Protein AF-A0A1G6K4A1-F1 (afdb_monomer_lite)

Organism: NCBI:txid1226327

Secondary structure (DSSP, 8-state):
-HHHHHHHHHHHHHHHHHHHHHHHHHHHHT-HHHHHHHHH-GGGGGGS-HHHHIIIIIHHHHHHHHHHHHHHHHHHHHHT-PPPHHHHHHHHHHHHHHHHHHHHHHHHHT-GGGGHHHHHHHHHHHHHHHHHHHHHHTTT--

Radius of gyration: 17.64 Å; chains: 1; bounding box: 43×35×56 Å

Foldseek 3Di:
DVVVLVVLVVLVVLLCVLCVVLLVVQLVQLVVVLQVVCVVPVVVLVVDDPVCNVSNHVSNVLSVLLVVLLVVLSVCVSVVHADDLVSLVSNVVSVVVSLVVSCVVCVVVVNNVSCVSNVVVSVVSNCSRVVVVVVVVVVVVD

Sequence (142 aa):
MKYVIIIKIVTTSIVWLFTLPFFYMALKGGNPDRFR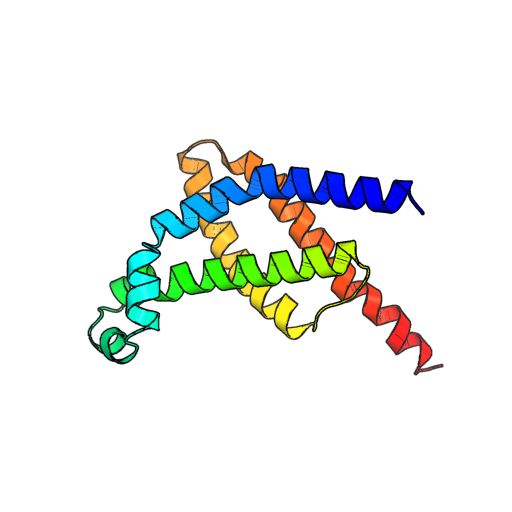EHLNDLPNLTVLSPTQLFDQFLFPGTVWIAILVFLAMNIGWLINKKIHPYLIYLGSFCGIINSIFAVTLSLWIGLGLLLIPGIWFASYLVRWHITSESKTTDALLK

Structure (mmCIF, N/CA/C/O backbone):
data_AF-A0A1G6K4A1-F1
#
_entry.id   AF-A0A1G6K4A1-F1
#
loop_
_atom_site.group_PDB
_atom_site.id
_atom_site.type_symbol
_atom_site.label_atom_id
_atom_site.label_alt_id
_atom_site.label_comp_id
_atom_site.label_asym_id
_atom_site.label_entity_id
_atom_site.label_seq_id
_atom_site.pdbx_PDB_ins_code
_atom_site.Cartn_x
_atom_site.Cartn_y
_atom_site.Cartn_z
_atom_site.occupancy
_atom_site.B_iso_or_equiv
_atom_site.auth_seq_id
_atom_site.auth_comp_id
_atom_site.auth_asym_id
_atom_site.auth_atom_id
_atom_site.pdbx_PDB_model_num
ATOM 1 N N . MET A 1 1 ? -21.820 -2.153 19.177 1.00 61.19 1 MET A N 1
ATOM 2 C CA . MET A 1 1 ? -21.015 -3.043 18.300 1.00 61.19 1 MET A CA 1
ATOM 3 C C . MET A 1 1 ? -21.382 -2.952 16.820 1.00 61.19 1 MET A C 1
ATOM 5 O O . MET A 1 1 ? -20.486 -2.656 16.045 1.00 61.19 1 MET A O 1
ATOM 9 N N . LYS A 1 2 ? -22.650 -3.138 16.405 1.00 66.56 2 LYS A N 1
ATOM 10 C CA . LYS A 1 2 ? -23.048 -3.110 14.975 1.00 66.56 2 LYS A CA 1
ATOM 11 C C . LYS A 1 2 ? -22.629 -1.827 14.230 1.00 66.56 2 LYS A C 1
ATOM 13 O O . LYS A 1 2 ? -22.033 -1.914 13.166 1.00 66.56 2 LYS A O 1
ATOM 18 N N . TYR A 1 3 ? -22.830 -0.656 14.840 1.00 73.00 3 TYR A N 1
ATOM 19 C CA . TYR A 1 3 ? -22.440 0.636 14.255 1.00 73.00 3 TYR A CA 1
ATOM 20 C C . TYR A 1 3 ? -20.934 0.779 13.994 1.00 73.00 3 TYR A C 1
ATOM 22 O O . TYR A 1 3 ? -20.541 1.342 12.982 1.00 73.00 3 TYR A O 1
ATOM 30 N N . VAL A 1 4 ? -20.083 0.216 14.859 1.00 78.00 4 VAL A N 1
ATOM 31 C CA . VAL A 1 4 ? -18.621 0.276 14.687 1.00 78.00 4 VAL A CA 1
ATOM 32 C C . VAL A 1 4 ? -18.192 -0.527 13.461 1.00 78.00 4 VAL A C 1
ATOM 34 O O . VAL A 1 4 ? -17.360 -0.065 12.693 1.00 78.00 4 VAL A O 1
ATOM 37 N N . ILE A 1 5 ? -18.788 -1.702 13.240 1.00 81.12 5 ILE A N 1
ATOM 38 C CA . ILE A 1 5 ? -18.492 -2.545 12.072 1.00 81.12 5 ILE A CA 1
ATOM 39 C C . ILE A 1 5 ? -18.936 -1.849 10.779 1.00 81.12 5 ILE A C 1
ATOM 41 O O . ILE A 1 5 ? -18.178 -1.823 9.815 1.00 81.12 5 ILE A O 1
ATOM 45 N N . ILE A 1 6 ? -20.121 -1.230 10.779 1.00 83.38 6 ILE A N 1
ATOM 46 C CA . ILE A 1 6 ? -20.636 -0.483 9.621 1.00 83.38 6 ILE A CA 1
ATOM 47 C C . ILE A 1 6 ? -19.703 0.677 9.266 1.00 83.38 6 ILE A C 1
ATOM 49 O O . ILE A 1 6 ? -19.329 0.813 8.106 1.00 83.38 6 ILE A O 1
ATOM 53 N N . ILE A 1 7 ? -19.268 1.466 10.256 1.00 84.81 7 ILE A N 1
ATOM 54 C CA . ILE A 1 7 ? -18.321 2.570 10.035 1.00 84.81 7 ILE A CA 1
ATOM 55 C C . ILE A 1 7 ? -17.034 2.047 9.398 1.00 84.81 7 ILE A C 1
ATOM 57 O O . ILE A 1 7 ? -16.582 2.601 8.403 1.00 84.81 7 ILE A O 1
ATOM 61 N N . LYS A 1 8 ? -16.478 0.946 9.915 1.00 84.88 8 LYS A N 1
ATOM 62 C CA . LYS A 1 8 ? -15.259 0.354 9.358 1.00 84.88 8 LYS A CA 1
ATOM 63 C C . LYS A 1 8 ? -15.420 -0.081 7.903 1.00 84.88 8 LYS A C 1
ATOM 65 O O . LYS A 1 8 ? -14.561 0.230 7.086 1.00 84.88 8 LYS A O 1
ATOM 70 N N . ILE A 1 9 ? -16.522 -0.757 7.576 1.00 85.94 9 ILE A N 1
ATOM 71 C CA . ILE A 1 9 ? -16.816 -1.196 6.205 1.00 85.94 9 ILE A CA 1
ATOM 72 C C . ILE A 1 9 ? -16.941 0.015 5.278 1.00 85.94 9 ILE A C 1
ATOM 74 O O . ILE A 1 9 ? -16.284 0.049 4.243 1.00 85.94 9 ILE A O 1
ATOM 78 N N . VAL A 1 10 ? -17.717 1.030 5.671 1.00 86.44 10 VAL A N 1
ATOM 79 C CA . VAL A 1 10 ? -17.920 2.247 4.869 1.00 86.44 10 VAL A CA 1
ATOM 80 C C . VAL A 1 10 ? -16.601 2.992 4.652 1.00 86.44 10 VAL A C 1
ATOM 82 O O . VAL A 1 10 ? -16.279 3.332 3.516 1.00 86.44 10 VAL A O 1
ATOM 85 N N . THR A 1 11 ? -15.799 3.194 5.703 1.00 83.69 11 THR A N 1
ATOM 86 C CA . THR A 1 11 ? -14.470 3.815 5.585 1.00 83.69 11 THR A CA 1
ATOM 87 C C . THR A 1 11 ? -13.573 3.020 4.640 1.00 83.69 11 THR A C 1
ATOM 89 O O . THR A 1 11 ? -12.961 3.609 3.753 1.00 83.69 11 THR A O 1
ATOM 92 N N . THR A 1 12 ? -13.526 1.692 4.780 1.00 83.81 12 THR A N 1
ATOM 93 C CA . THR A 1 12 ? -12.757 0.819 3.886 1.00 83.81 12 THR A CA 1
ATOM 94 C C . THR A 1 12 ? -13.217 0.976 2.437 1.00 83.81 12 THR A C 1
ATOM 96 O O . THR A 1 12 ? -12.385 1.240 1.573 1.00 83.81 12 THR A O 1
ATOM 99 N N . SER A 1 13 ? -14.518 0.885 2.156 1.00 84.38 13 SER A N 1
ATOM 100 C CA . SER A 1 13 ? -15.053 1.018 0.796 1.00 84.38 13 SER A CA 1
ATOM 101 C C . SER A 1 13 ? -14.724 2.370 0.165 1.00 84.38 13 SER A C 1
ATOM 103 O O . SER A 1 13 ? -14.286 2.409 -0.982 1.00 84.38 13 SER A O 1
ATOM 105 N N . ILE A 1 14 ? -14.877 3.468 0.912 1.00 85.25 14 ILE A N 1
ATOM 106 C CA . ILE A 1 14 ? -14.561 4.819 0.429 1.00 85.25 14 ILE A CA 1
ATOM 107 C C . ILE A 1 14 ? -13.067 4.941 0.121 1.00 85.25 14 ILE A C 1
ATOM 109 O O . ILE A 1 14 ? -12.693 5.406 -0.952 1.00 85.25 14 ILE A O 1
ATOM 113 N N . VAL A 1 15 ? -12.201 4.499 1.035 1.00 81.94 15 VAL A N 1
ATOM 114 C CA . VAL A 1 15 ? -10.750 4.608 0.847 1.00 81.94 15 VAL A CA 1
ATOM 115 C C . VAL A 1 15 ? -10.291 3.799 -0.361 1.00 81.94 15 VAL A C 1
ATOM 117 O O . VAL A 1 15 ? -9.539 4.325 -1.175 1.00 81.94 15 VAL A O 1
ATOM 120 N N . TRP A 1 16 ? -10.768 2.561 -0.517 1.00 82.94 16 TRP A N 1
ATOM 121 C CA . TRP A 1 16 ? -10.428 1.742 -1.682 1.00 82.94 16 TRP A CA 1
ATOM 122 C C . TRP A 1 16 ? -10.984 2.318 -2.982 1.00 82.94 16 TRP A C 1
ATOM 124 O O . TRP A 1 16 ? -10.281 2.285 -3.983 1.00 82.94 16 TRP A O 1
ATOM 134 N N . LEU A 1 17 ? -12.180 2.914 -2.983 1.00 84.19 17 LEU A N 1
ATOM 135 C CA . LEU A 1 17 ? -12.710 3.598 -4.168 1.00 84.19 17 LEU A CA 1
ATOM 136 C C . LEU A 1 17 ? -11.756 4.701 -4.655 1.00 84.19 17 LEU A C 1
ATOM 138 O O . LEU A 1 17 ? -11.533 4.833 -5.857 1.00 84.19 17 LEU A O 1
ATOM 142 N N . PHE A 1 18 ? -11.167 5.460 -3.726 1.00 78.62 18 PHE A N 1
ATOM 143 C CA . PHE A 1 18 ? -10.236 6.537 -4.060 1.00 78.62 18 PHE A CA 1
ATOM 144 C C . PHE A 1 18 ? -8.816 6.054 -4.367 1.00 78.62 18 PHE A C 1
ATOM 146 O O . PHE A 1 18 ? -8.155 6.683 -5.184 1.00 78.62 18 PHE A O 1
ATOM 153 N N . THR A 1 19 ? -8.328 4.960 -3.771 1.00 76.38 19 THR A N 1
ATOM 154 C CA . THR A 1 19 ? -6.941 4.486 -3.969 1.00 76.38 19 THR A CA 1
ATOM 155 C C . THR A 1 19 ? -6.777 3.475 -5.101 1.00 76.38 19 THR A C 1
ATOM 157 O O . THR A 1 19 ? -5.724 3.435 -5.737 1.00 76.38 19 THR A O 1
ATOM 160 N N . LEU A 1 20 ? -7.803 2.676 -5.398 1.00 80.12 20 LEU A N 1
ATOM 161 C CA . LEU A 1 20 ? -7.742 1.592 -6.382 1.00 80.12 20 LEU A CA 1
ATOM 162 C C . LEU A 1 20 ? -7.430 2.074 -7.814 1.00 80.12 20 LEU A C 1
ATOM 164 O O . LEU A 1 20 ? -6.597 1.436 -8.461 1.00 80.12 20 LEU A O 1
ATOM 168 N N . PRO A 1 21 ? -7.956 3.218 -8.302 1.00 77.44 21 PRO A N 1
ATOM 169 C CA . PRO A 1 21 ? -7.541 3.780 -9.590 1.00 77.44 21 PRO A CA 1
ATOM 170 C C . PRO A 1 21 ? -6.046 4.123 -9.655 1.00 77.44 21 PRO A C 1
ATOM 172 O O . PRO A 1 21 ? -5.418 3.943 -10.697 1.00 77.44 21 PRO A O 1
ATOM 175 N N . PHE A 1 22 ? -5.452 4.574 -8.546 1.00 74.12 22 PHE A N 1
ATOM 176 C CA . PHE A 1 22 ? -4.024 4.899 -8.482 1.00 74.12 22 PHE A CA 1
ATOM 177 C C . PHE A 1 22 ? -3.153 3.650 -8.406 1.00 74.12 22 PHE A C 1
ATOM 179 O O . PHE A 1 22 ? -2.118 3.605 -9.064 1.00 74.12 22 PHE A O 1
ATOM 186 N N . PHE A 1 23 ? -3.587 2.612 -7.684 1.00 76.00 23 PHE A N 1
ATOM 187 C CA . PHE A 1 23 ? -2.925 1.307 -7.738 1.00 76.00 23 PHE A CA 1
ATOM 188 C C . PHE A 1 23 ? -2.959 0.720 -9.149 1.00 76.00 23 PHE A C 1
ATOM 190 O O . PHE A 1 23 ? -1.939 0.242 -9.635 1.00 76.00 23 PHE A O 1
ATOM 197 N N . TYR A 1 24 ? -4.096 0.823 -9.839 1.00 76.38 24 TYR A N 1
ATOM 198 C CA . TYR A 1 24 ? -4.215 0.385 -11.226 1.00 76.38 24 TYR A CA 1
ATOM 199 C C . TYR A 1 24 ? -3.308 1.185 -12.171 1.00 76.38 24 TYR A C 1
ATOM 201 O O . TYR A 1 24 ? -2.611 0.593 -12.991 1.00 76.38 24 TYR A O 1
ATOM 209 N N . MET A 1 25 ? -3.258 2.515 -12.040 1.00 71.75 25 MET A N 1
ATOM 210 C CA . MET A 1 25 ? -2.346 3.353 -12.829 1.00 71.75 25 MET A CA 1
ATOM 211 C C . MET A 1 25 ? -0.873 3.043 -12.547 1.00 71.75 25 MET A C 1
ATOM 213 O O . MET A 1 25 ? -0.097 2.934 -13.494 1.00 71.75 25 MET A O 1
ATOM 217 N N . ALA A 1 26 ? -0.491 2.854 -11.281 1.00 70.69 26 ALA A N 1
ATOM 218 C CA . ALA A 1 26 ? 0.873 2.495 -10.898 1.00 70.69 26 ALA A CA 1
ATOM 219 C C . ALA A 1 26 ? 1.280 1.128 -11.470 1.00 70.69 26 ALA A C 1
ATOM 221 O O . ALA A 1 26 ? 2.362 0.995 -12.037 1.00 70.69 26 ALA A O 1
ATOM 222 N N . LEU A 1 27 ? 0.387 0.135 -11.402 1.00 73.44 27 LEU A N 1
ATOM 223 C CA . LEU A 1 27 ? 0.614 -1.180 -12.001 1.00 73.44 27 LEU A CA 1
ATOM 224 C C . LEU A 1 27 ? 0.704 -1.102 -13.525 1.00 73.44 27 LEU A C 1
ATOM 226 O O . LEU A 1 27 ? 1.628 -1.669 -14.094 1.00 73.44 27 LEU A O 1
ATOM 230 N N . LYS A 1 28 ? -0.195 -0.362 -14.186 1.00 70.94 28 LYS A N 1
ATOM 231 C CA . LYS A 1 28 ? -0.165 -0.167 -15.644 1.00 70.94 28 LYS A CA 1
ATOM 232 C C . LYS A 1 28 ? 1.113 0.544 -16.100 1.00 70.94 28 LYS A C 1
ATOM 234 O O . LYS A 1 28 ? 1.668 0.172 -17.130 1.00 70.94 28 LYS A O 1
ATOM 239 N N . GLY A 1 29 ? 1.592 1.526 -15.334 1.00 65.12 29 GLY A N 1
ATOM 240 C CA . GLY A 1 29 ? 2.869 2.202 -15.577 1.00 65.12 29 GLY A CA 1
ATOM 241 C C . GLY A 1 29 ? 4.082 1.276 -15.440 1.00 65.12 29 GLY A C 1
ATOM 242 O O . GLY A 1 29 ? 5.065 1.465 -16.144 1.00 65.12 29 GLY A O 1
ATOM 243 N N . GLY A 1 30 ? 3.982 0.244 -14.598 1.00 62.16 30 GLY A N 1
ATOM 244 C CA . GLY A 1 30 ? 5.022 -0.763 -14.376 1.00 62.16 30 GLY A CA 1
ATOM 245 C C . GLY A 1 30 ? 4.979 -1.988 -15.302 1.00 62.16 30 GLY A C 1
ATOM 246 O O . GLY A 1 30 ? 5.738 -2.923 -15.090 1.00 62.16 30 GLY A O 1
ATOM 247 N N . ASN A 1 31 ? 4.096 -2.028 -16.307 1.00 69.19 31 ASN A N 1
ATOM 248 C CA . ASN A 1 31 ? 3.930 -3.175 -17.213 1.00 69.19 31 ASN A CA 1
ATOM 249 C C . ASN A 1 31 ? 3.805 -4.530 -16.463 1.00 69.19 31 ASN A C 1
ATOM 251 O O . ASN A 1 31 ? 4.742 -5.337 -16.425 1.00 69.19 31 ASN A O 1
ATOM 255 N N . PRO A 1 32 ? 2.641 -4.797 -15.846 1.00 67.25 32 PRO A N 1
ATOM 256 C CA . PRO A 1 32 ? 2.468 -5.903 -14.907 1.00 67.25 32 PRO A CA 1
ATOM 257 C C . PRO A 1 32 ? 2.573 -7.277 -15.586 1.00 67.25 32 PRO A C 1
ATOM 259 O O . PRO A 1 32 ? 2.879 -8.266 -14.918 1.00 67.25 32 PRO A O 1
ATOM 262 N N . ASP A 1 33 ? 2.366 -7.337 -16.903 1.00 75.19 33 ASP A N 1
ATOM 263 C CA . ASP A 1 33 ? 2.533 -8.546 -17.707 1.00 75.19 33 ASP A CA 1
ATOM 264 C C . ASP A 1 33 ? 4.005 -8.959 -17.761 1.00 75.19 33 ASP A C 1
ATOM 266 O O . ASP A 1 33 ? 4.332 -10.107 -17.461 1.00 75.19 33 ASP A O 1
ATOM 270 N N . ARG A 1 34 ? 4.914 -8.001 -17.990 1.00 71.31 34 ARG A N 1
ATOM 271 C CA . ARG A 1 34 ? 6.357 -8.265 -17.919 1.00 71.31 34 ARG A CA 1
ATOM 272 C C . ARG A 1 34 ? 6.802 -8.633 -16.518 1.00 71.31 34 ARG A C 1
ATOM 274 O O . ARG A 1 34 ? 7.595 -9.553 -16.367 1.00 71.31 34 ARG A O 1
ATOM 281 N N . PHE A 1 35 ? 6.286 -7.976 -15.483 1.00 75.19 35 PHE A N 1
ATOM 282 C CA . PHE A 1 35 ? 6.584 -8.381 -14.106 1.00 75.19 35 PHE A CA 1
ATOM 283 C C . PHE A 1 35 ? 6.234 -9.859 -13.865 1.00 75.19 35 PHE A C 1
ATOM 285 O O . PHE A 1 35 ? 7.026 -10.610 -13.295 1.00 75.19 35 PHE A O 1
ATOM 292 N N . ARG A 1 36 ? 5.068 -10.300 -14.352 1.00 74.94 36 ARG A N 1
ATOM 293 C CA . ARG A 1 36 ? 4.613 -11.689 -14.238 1.00 74.94 36 ARG A CA 1
ATOM 294 C C . ARG A 1 36 ? 5.457 -12.662 -15.065 1.00 74.94 36 ARG A C 1
ATOM 296 O O . ARG A 1 36 ? 5.720 -13.764 -14.594 1.00 74.94 36 ARG A O 1
ATOM 303 N N . GLU A 1 37 ? 5.893 -12.266 -16.258 1.00 77.44 37 GLU A N 1
ATOM 304 C CA . GLU A 1 37 ? 6.826 -13.049 -17.079 1.00 77.44 37 GLU A CA 1
ATOM 305 C C . GLU A 1 37 ? 8.152 -13.285 -16.342 1.00 77.44 37 GLU A C 1
ATOM 307 O O . GLU A 1 37 ? 8.581 -14.430 -16.218 1.00 77.44 37 GLU A O 1
ATOM 312 N N . HIS A 1 38 ? 8.744 -12.244 -15.748 1.00 77.81 38 HIS A N 1
ATOM 313 C CA . HIS A 1 38 ? 9.993 -12.370 -14.983 1.00 77.81 38 HIS A CA 1
ATOM 314 C C . HIS A 1 38 ? 9.835 -13.154 -13.670 1.00 77.81 38 HIS A C 1
ATOM 316 O O . HIS A 1 38 ? 10.791 -13.771 -13.208 1.00 77.81 38 HIS A O 1
ATOM 322 N N . LEU A 1 39 ? 8.643 -13.167 -13.059 1.00 76.25 39 LEU A N 1
ATOM 323 C CA . LEU A 1 39 ? 8.359 -14.049 -11.917 1.00 76.25 39 LEU A CA 1
ATOM 324 C C . LEU A 1 39 ? 8.331 -15.532 -12.311 1.00 76.25 39 LEU A C 1
ATOM 326 O O . LEU A 1 39 ? 8.703 -16.379 -11.502 1.00 76.25 39 LEU A O 1
ATOM 330 N N . ASN A 1 40 ? 7.886 -15.845 -13.529 1.00 81.06 40 ASN A N 1
ATOM 331 C CA . ASN A 1 40 ? 7.852 -17.217 -14.038 1.00 81.06 40 ASN A CA 1
ATOM 332 C C . ASN A 1 40 ? 9.211 -17.673 -14.591 1.00 81.06 40 ASN A C 1
ATOM 334 O O . ASN A 1 40 ? 9.467 -18.873 -14.641 1.00 81.06 40 ASN A O 1
ATOM 338 N N . ASP A 1 41 ? 10.073 -16.730 -14.977 1.00 79.31 41 ASP A N 1
ATOM 339 C CA . ASP A 1 41 ? 11.396 -16.990 -15.545 1.00 79.31 41 ASP A CA 1
ATOM 340 C C . ASP A 1 41 ? 12.457 -16.061 -14.925 1.00 79.31 41 ASP A C 1
ATOM 342 O O . ASP A 1 41 ? 12.970 -15.130 -15.552 1.00 79.31 41 ASP A O 1
ATOM 346 N N . LEU A 1 42 ? 12.782 -16.314 -13.649 1.00 72.25 42 LEU A N 1
ATOM 347 C CA . LEU A 1 42 ? 13.788 -15.557 -12.888 1.00 72.25 42 LEU A CA 1
ATOM 348 C C . LEU A 1 42 ? 15.149 -15.397 -13.602 1.00 72.25 42 LEU A C 1
ATOM 350 O O . LEU A 1 42 ? 15.731 -14.317 -13.492 1.00 72.25 42 LEU A O 1
ATOM 354 N N . PRO A 1 43 ? 15.692 -16.407 -14.317 1.00 76.12 43 PRO A N 1
ATOM 355 C CA . PRO A 1 43 ? 16.939 -16.264 -15.073 1.00 76.12 43 PRO A CA 1
ATOM 356 C C . PRO A 1 43 ? 16.932 -15.100 -16.071 1.00 76.12 43 PRO A C 1
ATOM 358 O O . PRO A 1 43 ? 17.972 -14.472 -16.286 1.00 76.12 43 PRO A O 1
ATOM 361 N N . ASN A 1 44 ? 15.767 -14.753 -16.619 1.00 69.94 44 ASN A N 1
ATOM 362 C CA . ASN A 1 44 ? 15.609 -13.681 -17.598 1.00 69.94 44 ASN A CA 1
ATOM 363 C C . ASN A 1 44 ? 15.883 -12.280 -17.004 1.00 69.94 44 ASN A C 1
ATOM 365 O O . ASN A 1 44 ? 16.234 -11.348 -17.724 1.00 69.94 44 ASN A O 1
ATOM 369 N N . LEU A 1 45 ? 15.836 -12.137 -15.670 1.00 66.62 45 LEU A N 1
ATOM 370 C CA . LEU A 1 45 ? 16.214 -10.900 -14.969 1.00 66.62 45 LEU A CA 1
ATOM 371 C C . LEU A 1 45 ? 17.689 -10.528 -15.169 1.00 66.62 45 LEU A C 1
ATOM 373 O O . LEU A 1 45 ? 18.031 -9.349 -15.121 1.00 66.62 45 LEU A O 1
ATOM 377 N N . THR A 1 46 ? 18.563 -11.515 -15.394 1.00 73.31 46 THR A N 1
ATOM 378 C CA . THR A 1 46 ? 20.014 -11.289 -15.537 1.00 73.31 46 THR A CA 1
ATOM 379 C C . THR A 1 46 ? 20.400 -10.633 -16.863 1.00 73.31 46 THR A C 1
ATOM 381 O O . THR A 1 46 ? 21.512 -10.126 -16.996 1.00 73.31 46 THR A O 1
ATOM 384 N N . VAL A 1 47 ? 19.477 -10.615 -17.828 1.00 80.00 47 VAL A N 1
ATOM 385 C CA . VAL A 1 47 ? 19.679 -10.069 -19.177 1.00 80.00 47 VAL A CA 1
ATOM 386 C C . VAL A 1 47 ? 19.210 -8.608 -19.272 1.00 80.00 47 VAL A C 1
ATOM 388 O O . VAL A 1 47 ? 19.507 -7.913 -20.243 1.00 80.00 47 VAL A O 1
ATOM 391 N N . LEU A 1 48 ? 18.490 -8.114 -18.259 1.00 78.56 48 LEU A N 1
ATOM 392 C CA . LEU A 1 48 ? 17.940 -6.762 -18.249 1.00 78.56 48 LEU A CA 1
ATOM 393 C C . LEU A 1 48 ? 19.009 -5.708 -17.953 1.00 78.56 48 LEU A C 1
ATOM 395 O O . LEU A 1 48 ? 19.860 -5.873 -17.076 1.00 78.56 48 LEU A O 1
ATOM 399 N N . SER A 1 49 ? 18.903 -4.558 -18.623 1.00 85.19 49 SER A N 1
ATOM 400 C CA . SER A 1 49 ? 19.653 -3.373 -18.205 1.00 85.19 49 SER A CA 1
ATOM 401 C C . SER A 1 49 ? 19.180 -2.895 -16.819 1.00 85.19 49 SER A C 1
ATOM 403 O O . SER A 1 49 ? 18.034 -3.143 -16.440 1.00 85.19 49 SER A O 1
ATOM 405 N N . PRO A 1 50 ? 19.996 -2.136 -16.064 1.00 81.88 50 PRO A N 1
ATOM 406 C CA . PRO A 1 50 ? 19.596 -1.621 -14.751 1.00 81.88 50 PRO A CA 1
ATOM 407 C C . PRO A 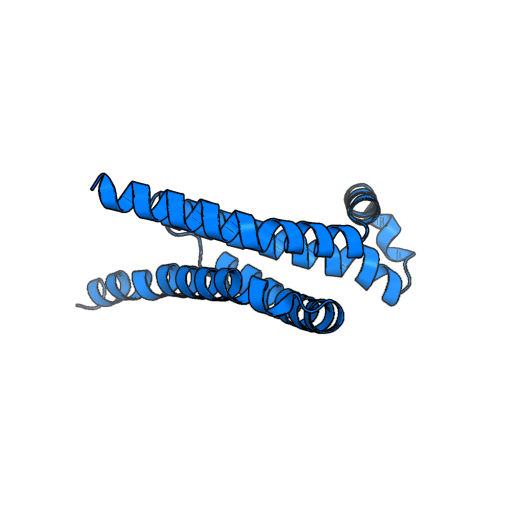1 50 ? 18.287 -0.814 -14.765 1.00 81.88 50 PRO A C 1
ATOM 409 O O . PRO A 1 50 ? 17.482 -0.920 -13.843 1.00 81.88 50 PRO A O 1
ATOM 412 N N . THR A 1 51 ? 18.045 -0.041 -15.828 1.00 82.06 51 THR A N 1
ATOM 413 C CA . THR A 1 51 ? 16.796 0.712 -16.013 1.00 82.06 51 THR A CA 1
ATOM 414 C C . THR A 1 51 ? 15.607 -0.210 -16.262 1.00 82.06 51 THR A C 1
ATOM 416 O O . THR A 1 51 ? 14.561 -0.052 -15.644 1.00 82.06 51 THR A O 1
ATOM 419 N N . GLN A 1 52 ? 15.779 -1.231 -17.101 1.00 80.81 52 GLN A N 1
ATOM 420 C CA . GLN A 1 52 ? 14.735 -2.215 -17.377 1.00 80.81 52 GLN A CA 1
ATOM 421 C C . GLN A 1 52 ? 14.418 -3.081 -16.156 1.00 80.81 52 GLN A C 1
ATOM 423 O O . GLN A 1 52 ? 13.251 -3.363 -15.908 1.00 80.81 52 GLN A O 1
ATOM 428 N N . 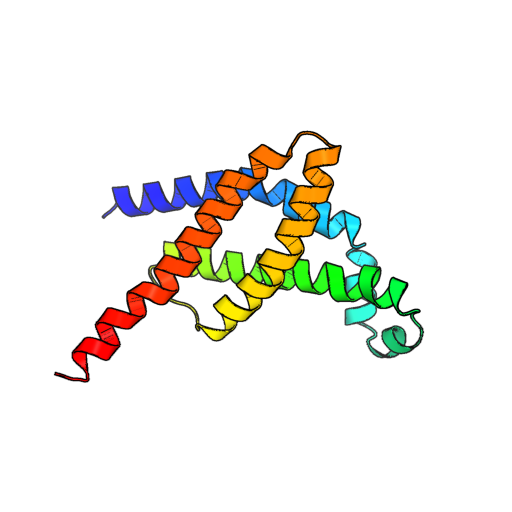LEU A 1 53 ? 15.428 -3.463 -15.372 1.00 82.81 53 LEU A N 1
ATOM 429 C CA . LEU A 1 53 ? 15.255 -4.179 -14.109 1.00 82.81 53 LEU A CA 1
ATOM 430 C C . LEU A 1 53 ? 14.420 -3.351 -13.121 1.00 82.81 53 LEU A C 1
ATOM 432 O O . LEU A 1 53 ? 13.534 -3.882 -12.447 1.00 82.81 53 LEU A O 1
ATOM 436 N N . PHE A 1 54 ? 14.676 -2.044 -13.050 1.00 81.25 54 PHE A N 1
ATOM 437 C CA . PHE A 1 54 ? 13.899 -1.151 -12.202 1.00 81.25 54 PHE A CA 1
ATOM 438 C C . PHE A 1 54 ? 12.443 -1.040 -12.675 1.00 81.25 54 PHE A C 1
ATOM 440 O O . PHE A 1 54 ? 11.532 -1.336 -11.902 1.00 81.25 54 PHE A O 1
ATOM 447 N N . ASP A 1 55 ? 12.228 -0.694 -13.945 1.00 77.00 55 ASP A N 1
ATOM 448 C CA . ASP A 1 55 ? 10.895 -0.411 -14.491 1.00 77.00 55 ASP A CA 1
ATOM 449 C C . ASP A 1 55 ? 10.014 -1.661 -14.617 1.00 77.00 55 ASP A C 1
ATOM 451 O O . ASP A 1 55 ? 8.808 -1.595 -14.390 1.00 77.00 55 ASP A O 1
ATOM 455 N N . GLN A 1 56 ? 10.604 -2.803 -14.985 1.00 79.38 56 GLN A N 1
ATOM 456 C CA . GLN A 1 56 ? 9.865 -4.030 -15.310 1.00 79.38 56 GLN A CA 1
ATOM 457 C C . GLN A 1 56 ? 9.765 -4.999 -14.130 1.00 79.38 56 GLN A C 1
ATOM 459 O O . GLN A 1 56 ? 8.923 -5.897 -14.164 1.00 79.38 56 GLN A O 1
ATOM 464 N N . PHE A 1 57 ? 10.607 -4.844 -13.100 1.00 80.00 57 PHE A N 1
ATOM 465 C CA . PHE A 1 57 ? 10.631 -5.772 -11.970 1.00 80.00 57 PHE A CA 1
ATOM 466 C C . PHE A 1 57 ? 10.544 -5.108 -10.597 1.00 80.00 57 PHE A C 1
ATOM 468 O O . PHE A 1 57 ? 9.598 -5.371 -9.848 1.00 80.00 57 PHE A O 1
ATOM 475 N N . LEU A 1 58 ? 11.490 -4.230 -10.254 1.00 82.12 58 LEU A N 1
ATOM 476 C CA . LEU A 1 58 ? 11.553 -3.658 -8.904 1.00 82.12 58 LEU A CA 1
ATOM 477 C C . LEU A 1 58 ? 10.363 -2.742 -8.607 1.00 82.12 58 LEU A C 1
ATOM 479 O O . LEU A 1 58 ? 9.716 -2.917 -7.576 1.00 82.12 58 LEU A O 1
ATOM 483 N N . PHE A 1 59 ? 10.043 -1.807 -9.504 1.00 81.88 59 PHE A N 1
ATOM 484 C CA . PHE A 1 59 ? 8.945 -0.860 -9.310 1.00 81.88 59 PHE A CA 1
ATOM 485 C C . PHE A 1 59 ? 7.565 -1.548 -9.240 1.00 81.88 59 PHE A C 1
ATOM 487 O O . PHE A 1 59 ? 6.832 -1.319 -8.274 1.00 81.88 59 PHE A O 1
ATOM 494 N N . PRO A 1 60 ? 7.196 -2.466 -10.158 1.00 81.31 60 PRO A N 1
ATOM 495 C CA . PRO A 1 60 ? 5.951 -3.227 -10.030 1.00 81.31 60 PRO A CA 1
ATOM 496 C C . PRO A 1 60 ? 5.920 -4.067 -8.750 1.00 81.31 60 PRO A C 1
ATOM 498 O O . PRO A 1 60 ? 4.893 -4.127 -8.071 1.00 81.31 60 PRO A O 1
ATOM 501 N N . GLY A 1 61 ? 7.055 -4.671 -8.382 1.00 83.94 61 GLY A N 1
ATOM 502 C CA . GLY A 1 61 ? 7.199 -5.450 -7.155 1.00 83.94 61 GLY A CA 1
ATOM 503 C C . GLY A 1 61 ? 6.936 -4.624 -5.895 1.00 83.94 61 GLY A C 1
ATOM 504 O O . GLY A 1 61 ? 6.164 -5.051 -5.032 1.00 83.94 61 GLY A O 1
ATOM 505 N N . THR A 1 62 ? 7.496 -3.413 -5.790 1.00 86.31 62 THR A N 1
ATOM 506 C CA . THR A 1 62 ? 7.245 -2.529 -4.638 1.00 86.31 62 THR A CA 1
ATOM 507 C C . THR A 1 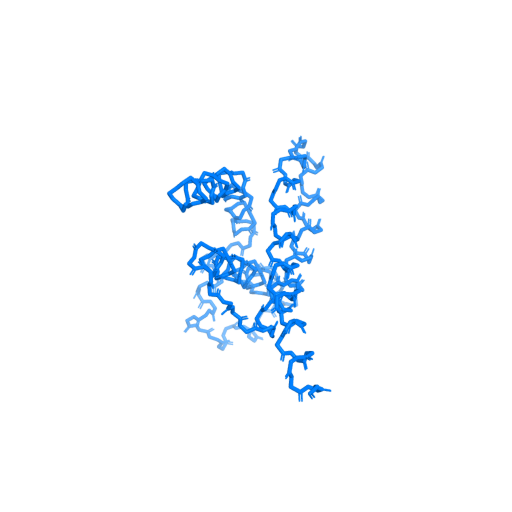62 ? 5.798 -2.055 -4.583 1.00 86.31 62 THR A C 1
ATOM 509 O O . THR A 1 62 ? 5.252 -1.901 -3.488 1.00 86.31 62 THR A O 1
ATOM 512 N N . VAL A 1 63 ? 5.144 -1.838 -5.729 1.00 84.06 63 VAL A N 1
ATOM 513 C CA . VAL A 1 63 ? 3.706 -1.514 -5.798 1.00 84.06 63 VAL A CA 1
ATOM 514 C C . VAL A 1 63 ? 2.862 -2.679 -5.279 1.00 84.06 63 VAL A C 1
ATOM 516 O O . VAL A 1 63 ? 2.019 -2.474 -4.403 1.00 84.06 63 VAL A O 1
ATOM 519 N N . TRP A 1 64 ? 3.134 -3.907 -5.726 1.00 84.56 64 TRP A N 1
ATOM 520 C CA . TRP A 1 64 ? 2.440 -5.107 -5.247 1.00 84.56 64 TRP A CA 1
ATOM 521 C C . TRP A 1 64 ? 2.611 -5.333 -3.745 1.00 84.56 64 TRP A C 1
ATOM 523 O O . TRP A 1 64 ? 1.623 -5.564 -3.047 1.00 84.56 64 TRP A O 1
ATOM 533 N N . ILE A 1 65 ? 3.837 -5.215 -3.226 1.00 87.69 65 ILE A N 1
ATOM 534 C CA . ILE A 1 65 ? 4.111 -5.366 -1.789 1.00 87.69 65 ILE A CA 1
ATOM 535 C C . ILE A 1 65 ? 3.321 -4.331 -0.979 1.00 87.69 65 ILE A C 1
ATOM 537 O O . ILE A 1 65 ? 2.680 -4.688 0.012 1.00 87.69 65 ILE A O 1
ATOM 541 N N . ALA A 1 66 ? 3.307 -3.068 -1.413 1.00 86.12 66 ALA A N 1
ATOM 542 C CA . ALA A 1 66 ? 2.553 -2.016 -0.735 1.00 86.12 66 ALA A CA 1
ATOM 543 C C . ALA A 1 66 ? 1.040 -2.304 -0.718 1.00 86.12 66 ALA A C 1
ATOM 545 O O . ALA A 1 66 ? 0.409 -2.170 0.333 1.00 86.12 66 ALA A O 1
ATOM 546 N N . ILE A 1 67 ? 0.467 -2.754 -1.843 1.00 86.62 67 ILE A N 1
ATOM 547 C CA . ILE A 1 67 ? -0.955 -3.129 -1.946 1.00 86.62 67 ILE A CA 1
ATOM 548 C C . ILE A 1 67 ? -1.282 -4.284 -0.996 1.00 86.62 67 ILE A C 1
ATOM 550 O O . ILE A 1 67 ? -2.250 -4.202 -0.238 1.00 86.62 67 ILE A O 1
ATOM 554 N N . LEU A 1 68 ? -0.475 -5.348 -1.012 1.00 89.50 68 LEU A N 1
ATOM 555 C CA . LEU A 1 68 ? -0.708 -6.547 -0.205 1.00 89.50 68 LEU A CA 1
ATOM 556 C C . LEU A 1 68 ? -0.622 -6.254 1.293 1.00 89.50 68 LEU A C 1
ATOM 558 O O . LEU A 1 68 ? -1.492 -6.684 2.052 1.00 89.50 68 LEU A O 1
ATOM 562 N N . VAL A 1 69 ? 0.387 -5.492 1.727 1.00 88.44 69 VAL A N 1
ATOM 563 C CA . VAL A 1 69 ? 0.515 -5.116 3.141 1.00 88.44 69 VAL A CA 1
ATOM 564 C C . VAL A 1 69 ? -0.633 -4.202 3.561 1.00 88.44 69 VAL A C 1
ATOM 566 O O . VAL A 1 69 ? -1.246 -4.442 4.600 1.00 88.44 69 VAL A O 1
ATOM 569 N N . PHE A 1 70 ? -0.977 -3.191 2.761 1.00 87.50 70 PHE A N 1
ATOM 570 C CA . PHE A 1 70 ? -2.090 -2.294 3.072 1.00 87.50 70 PHE A CA 1
ATOM 571 C C . PHE A 1 70 ? -3.428 -3.045 3.157 1.00 87.50 70 PHE A C 1
ATOM 573 O O . PHE A 1 70 ? -4.223 -2.799 4.068 1.00 87.50 70 PHE A O 1
ATOM 580 N N . LEU A 1 71 ? -3.652 -4.023 2.274 1.00 88.88 71 LEU A N 1
ATOM 581 C CA . LEU A 1 71 ? -4.806 -4.919 2.329 1.00 88.88 71 LEU A CA 1
ATOM 582 C C . LEU A 1 71 ? -4.809 -5.767 3.605 1.00 88.88 71 LEU A C 1
ATOM 584 O O . LEU A 1 71 ? -5.831 -5.828 4.291 1.00 88.88 71 LEU A O 1
ATOM 588 N N . ALA A 1 72 ? -3.674 -6.370 3.963 1.00 87.31 72 ALA A N 1
ATOM 589 C CA . ALA A 1 72 ? -3.543 -7.158 5.186 1.00 87.31 72 ALA A CA 1
ATOM 590 C C . ALA A 1 72 ? -3.826 -6.316 6.442 1.00 87.31 72 ALA A C 1
ATOM 592 O O . ALA A 1 72 ? -4.548 -6.760 7.336 1.00 87.31 72 ALA A O 1
ATOM 593 N N . MET A 1 73 ? -3.327 -5.077 6.483 1.00 88.12 73 MET A N 1
ATOM 594 C CA . MET A 1 73 ? -3.606 -4.127 7.562 1.00 88.12 73 MET A CA 1
ATOM 595 C C . MET A 1 73 ? -5.087 -3.742 7.617 1.00 88.12 73 MET A C 1
ATOM 597 O O . MET A 1 73 ? -5.658 -3.642 8.702 1.00 88.12 73 MET A O 1
ATOM 601 N N . ASN A 1 74 ? -5.729 -3.538 6.465 1.00 88.56 74 ASN A N 1
ATOM 602 C CA . ASN A 1 74 ? -7.149 -3.205 6.401 1.00 88.56 74 ASN A CA 1
ATOM 603 C C . ASN A 1 74 ? -8.014 -4.362 6.923 1.00 88.56 74 ASN A C 1
ATOM 605 O O . ASN A 1 74 ? -8.828 -4.155 7.821 1.00 88.56 74 ASN A O 1
ATOM 609 N N . ILE A 1 75 ? -7.775 -5.589 6.444 1.00 86.81 75 ILE A N 1
ATOM 610 C CA . ILE A 1 75 ? -8.458 -6.798 6.932 1.00 86.81 75 ILE A CA 1
ATOM 611 C C . ILE A 1 75 ? -8.238 -6.954 8.435 1.00 86.81 75 ILE A C 1
ATOM 613 O O . ILE A 1 75 ? -9.202 -7.151 9.175 1.00 86.81 75 ILE A O 1
ATOM 617 N N . GLY A 1 76 ? -6.991 -6.805 8.889 1.00 85.00 76 GLY A N 1
ATOM 618 C CA . GLY A 1 76 ? -6.640 -6.838 10.303 1.00 85.00 76 GLY A CA 1
ATOM 619 C C . GLY A 1 76 ? -7.444 -5.833 11.127 1.00 85.00 76 GLY A C 1
ATOM 620 O O . GLY A 1 76 ? -8.060 -6.189 12.132 1.00 85.00 76 GLY A O 1
ATOM 621 N N . TRP A 1 77 ? -7.555 -4.593 10.656 1.00 88.75 77 TRP A N 1
ATOM 622 C CA . TRP A 1 77 ? -8.382 -3.581 11.303 1.00 88.75 77 TRP A CA 1
ATOM 623 C C . TRP A 1 77 ? -9.877 -3.921 11.288 1.00 88.75 77 TRP A C 1
ATOM 625 O O . TRP A 1 77 ? -10.532 -3.743 12.317 1.00 88.75 77 TRP A O 1
ATOM 635 N N . LEU A 1 78 ? -10.429 -4.453 10.190 1.00 86.31 78 LEU A N 1
ATOM 636 C CA . LEU A 1 78 ? -11.838 -4.871 10.103 1.00 86.31 78 LEU A CA 1
ATOM 637 C C . LEU A 1 78 ? -12.182 -5.919 11.168 1.00 86.31 78 LEU A C 1
ATOM 639 O O . LEU A 1 78 ? -13.156 -5.749 11.906 1.00 86.31 78 LEU A O 1
ATOM 643 N N . ILE A 1 79 ? -11.345 -6.952 11.299 1.00 87.19 79 ILE A N 1
ATOM 644 C CA . ILE A 1 79 ? -11.556 -8.064 12.240 1.00 87.19 79 ILE A CA 1
ATOM 645 C C . ILE A 1 79 ? -10.924 -7.827 13.622 1.00 87.19 79 ILE A C 1
ATOM 647 O O . ILE A 1 79 ? -10.972 -8.707 14.475 1.00 87.19 79 ILE A O 1
ATOM 651 N N . ASN A 1 80 ? -10.340 -6.646 13.862 1.00 84.38 80 ASN A N 1
ATOM 652 C CA . ASN A 1 80 ? -9.567 -6.306 15.066 1.00 84.38 80 ASN A CA 1
ATOM 653 C C . ASN A 1 80 ? -8.397 -7.270 15.369 1.00 84.38 80 ASN A C 1
ATOM 655 O O . ASN A 1 80 ? -8.051 -7.478 16.532 1.00 84.38 80 ASN A O 1
ATOM 659 N N . LYS A 1 81 ? -7.763 -7.843 14.342 1.00 82.94 81 LYS A N 1
ATOM 660 C CA . LYS A 1 81 ? -6.570 -8.689 14.466 1.00 82.94 81 LYS A CA 1
ATOM 661 C C . LYS A 1 81 ? -5.355 -7.953 13.922 1.00 82.94 81 LYS A C 1
ATOM 663 O O . LYS A 1 81 ? -5.405 -7.381 12.842 1.00 82.94 81 LYS A O 1
ATOM 668 N N . LYS A 1 82 ? -4.245 -7.985 14.649 1.00 80.31 82 LYS A N 1
ATOM 669 C CA . LYS A 1 82 ? -3.010 -7.360 14.176 1.00 80.31 82 LYS A CA 1
ATOM 670 C C . LYS A 1 82 ? -2.232 -8.285 13.256 1.00 80.31 82 LYS A C 1
ATOM 672 O O . LYS A 1 82 ? -2.279 -9.506 13.405 1.00 80.31 82 LYS A O 1
ATOM 677 N N . ILE A 1 83 ? -1.480 -7.674 12.353 1.00 83.44 83 ILE A N 1
ATOM 678 C CA . ILE A 1 83 ? -0.443 -8.333 11.566 1.00 83.44 83 ILE A CA 1
ATOM 679 C C . ILE A 1 83 ? 0.942 -8.033 12.148 1.00 83.44 83 ILE A C 1
ATOM 681 O O . ILE A 1 83 ? 1.106 -7.104 12.936 1.00 83.44 83 ILE A O 1
ATOM 685 N N . HIS A 1 84 ? 1.933 -8.827 11.752 1.00 84.38 84 HIS A N 1
ATOM 686 C CA . HIS A 1 84 ? 3.294 -8.731 12.271 1.00 84.38 84 HIS A CA 1
ATOM 687 C C . HIS A 1 84 ? 3.950 -7.367 11.939 1.00 84.38 84 HIS A C 1
ATOM 689 O O . HIS A 1 84 ? 3.882 -6.943 10.781 1.00 84.38 84 HIS A O 1
ATOM 695 N N . PRO A 1 85 ? 4.648 -6.702 12.884 1.00 79.19 85 PRO A N 1
ATOM 696 C CA . PRO A 1 85 ? 5.246 -5.376 12.673 1.00 79.19 85 PRO A CA 1
ATOM 697 C C . PRO A 1 85 ? 6.241 -5.303 11.506 1.00 79.19 85 PRO A C 1
ATOM 699 O O . PRO A 1 85 ? 6.220 -4.336 10.752 1.00 79.19 85 PRO A O 1
ATOM 702 N N . TYR A 1 86 ? 7.047 -6.345 11.268 1.00 84.75 86 TYR A N 1
ATOM 703 C CA . TYR A 1 86 ? 7.925 -6.403 10.085 1.00 84.75 86 TYR A CA 1
ATOM 704 C C . TYR A 1 86 ? 7.187 -6.246 8.748 1.00 84.75 86 TYR A C 1
ATOM 706 O O . TYR A 1 86 ? 7.700 -5.575 7.855 1.00 84.75 86 TYR A O 1
ATOM 714 N N . LEU A 1 87 ? 5.977 -6.802 8.611 1.00 85.38 87 LEU A N 1
ATOM 715 C CA . LEU A 1 87 ? 5.176 -6.621 7.396 1.00 85.38 87 LEU A CA 1
ATOM 716 C C . LEU A 1 87 ? 4.756 -5.159 7.242 1.00 85.38 87 LEU A C 1
ATOM 718 O O . LEU A 1 87 ? 4.802 -4.626 6.139 1.00 85.38 87 LEU A O 1
ATOM 722 N N . ILE A 1 88 ? 4.414 -4.499 8.351 1.00 86.12 88 ILE A N 1
ATOM 723 C CA . ILE A 1 88 ? 4.036 -3.082 8.372 1.00 86.12 88 ILE A CA 1
ATOM 724 C C . ILE A 1 88 ? 5.221 -2.207 7.973 1.00 86.12 88 ILE A C 1
ATOM 726 O O . ILE A 1 88 ? 5.046 -1.302 7.160 1.00 86.12 88 ILE A O 1
ATOM 730 N N . TYR A 1 89 ? 6.421 -2.479 8.491 1.00 87.06 89 TYR A N 1
ATOM 731 C CA . TYR A 1 89 ? 7.625 -1.736 8.111 1.00 87.06 89 TYR A CA 1
ATOM 732 C C . TYR A 1 89 ? 7.953 -1.907 6.629 1.00 87.06 89 TYR A C 1
ATOM 734 O O . TYR A 1 89 ? 8.171 -0.911 5.941 1.00 87.06 89 TYR A O 1
ATOM 742 N N . LEU A 1 90 ? 7.899 -3.143 6.123 1.00 86.69 90 LEU A N 1
ATOM 743 C CA . LEU A 1 90 ? 8.123 -3.437 4.709 1.00 86.69 90 LEU A CA 1
ATOM 744 C C . LEU A 1 90 ? 7.118 -2.696 3.815 1.00 86.69 90 LEU A C 1
ATOM 746 O O . LEU A 1 90 ? 7.510 -1.988 2.889 1.00 86.69 90 LEU A O 1
ATOM 750 N N . GLY A 1 91 ? 5.822 -2.804 4.119 1.00 84.69 91 GLY A N 1
ATOM 751 C CA . GLY A 1 91 ? 4.785 -2.127 3.342 1.00 84.69 91 GLY A CA 1
ATOM 752 C C . GLY A 1 91 ? 4.823 -0.608 3.469 1.00 84.69 91 GLY A C 1
ATOM 753 O O . GLY A 1 91 ? 4.541 0.074 2.491 1.00 84.69 91 GLY A O 1
ATOM 754 N N . SER A 1 92 ? 5.215 -0.064 4.626 1.00 84.75 92 SER A N 1
ATOM 755 C CA . SER A 1 92 ? 5.387 1.384 4.815 1.00 84.75 92 SER A CA 1
ATOM 756 C C . SER A 1 92 ? 6.557 1.913 3.992 1.00 84.75 92 SER A C 1
ATOM 758 O O . SER A 1 92 ? 6.422 2.946 3.345 1.00 84.75 92 SER A O 1
ATOM 760 N N . PHE A 1 93 ? 7.679 1.188 3.956 1.00 87.12 93 PHE A N 1
ATOM 761 C CA . PHE A 1 93 ? 8.830 1.548 3.131 1.00 87.12 93 PHE A CA 1
ATOM 762 C C . PHE A 1 93 ? 8.468 1.568 1.640 1.00 87.12 93 PHE A C 1
ATOM 764 O O . PHE A 1 93 ? 8.646 2.590 0.974 1.00 87.12 93 PHE A O 1
ATOM 771 N N . CYS A 1 94 ? 7.869 0.484 1.132 1.00 85.88 94 CYS A N 1
ATOM 772 C CA . CYS A 1 94 ? 7.388 0.425 -0.250 1.00 85.88 94 CYS A CA 1
ATOM 773 C C . CYS A 1 94 ? 6.318 1.495 -0.525 1.00 85.88 94 CYS A C 1
ATOM 775 O O . CYS A 1 94 ? 6.341 2.152 -1.563 1.00 85.88 94 CYS A O 1
ATOM 777 N N . GLY A 1 95 ? 5.401 1.707 0.420 1.00 82.50 95 GLY A N 1
ATOM 778 C CA . GLY A 1 95 ? 4.327 2.692 0.331 1.00 82.50 95 GLY A CA 1
ATOM 779 C C . GLY A 1 95 ? 4.830 4.131 0.246 1.00 82.50 95 GLY A C 1
ATOM 780 O O . GLY A 1 95 ? 4.310 4.887 -0.569 1.00 82.50 95 GLY A O 1
ATOM 781 N N . ILE A 1 96 ? 5.861 4.507 1.012 1.00 8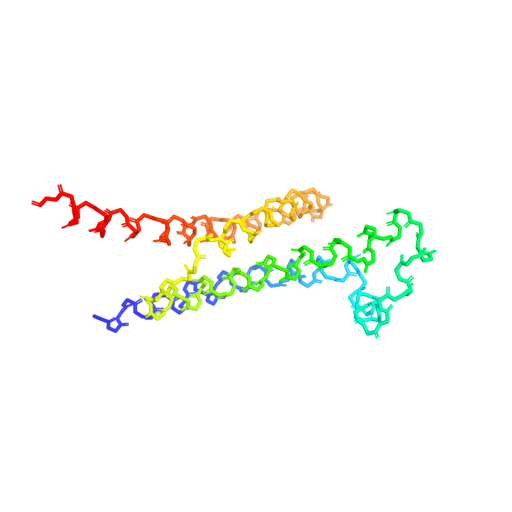1.81 96 ILE A N 1
ATOM 782 C CA . ILE A 1 96 ? 6.468 5.846 0.954 1.00 81.81 96 ILE A CA 1
ATOM 783 C C . ILE A 1 96 ? 7.059 6.096 -0.433 1.00 81.81 96 ILE A C 1
ATOM 785 O O . ILE A 1 96 ? 6.711 7.097 -1.060 1.00 81.81 96 ILE A O 1
ATOM 789 N N . ILE A 1 97 ? 7.876 5.166 -0.940 1.00 78.31 97 ILE A N 1
ATOM 790 C CA . ILE A 1 97 ? 8.477 5.277 -2.278 1.00 78.31 97 ILE A CA 1
ATOM 791 C C . ILE A 1 97 ? 7.373 5.453 -3.328 1.00 78.31 97 ILE A C 1
ATOM 793 O O . ILE A 1 97 ? 7.376 6.433 -4.072 1.00 78.31 97 ILE A O 1
ATOM 797 N N . ASN A 1 98 ? 6.367 4.575 -3.322 1.00 77.38 98 ASN A N 1
ATOM 798 C CA . ASN A 1 98 ? 5.263 4.634 -4.281 1.00 77.38 98 ASN A CA 1
ATOM 799 C C . ASN A 1 98 ? 4.416 5.910 -4.136 1.00 77.38 98 ASN A C 1
ATOM 801 O O . ASN A 1 98 ? 3.923 6.433 -5.132 1.00 77.38 98 ASN A O 1
ATOM 805 N N . SER A 1 99 ? 4.250 6.433 -2.917 1.00 73.88 99 SER A N 1
ATOM 806 C CA . SER A 1 99 ? 3.488 7.660 -2.667 1.00 73.88 99 SER A CA 1
ATOM 807 C C . SER A 1 99 ? 4.184 8.897 -3.229 1.00 73.88 99 SER A C 1
ATOM 809 O O . SER A 1 99 ? 3.510 9.752 -3.792 1.00 73.88 99 SER A O 1
ATOM 811 N N . ILE A 1 100 ? 5.520 8.961 -3.167 1.00 75.38 100 ILE A N 1
ATOM 812 C CA . ILE A 1 100 ? 6.304 10.034 -3.793 1.00 75.38 100 ILE A CA 1
ATOM 813 C C . ILE A 1 100 ? 6.088 10.002 -5.307 1.00 75.38 100 ILE A C 1
ATOM 815 O O . ILE A 1 100 ? 5.693 11.012 -5.883 1.00 75.38 100 ILE A O 1
ATOM 819 N N . PHE A 1 101 ? 6.234 8.830 -5.937 1.00 71.75 101 PHE A N 1
ATOM 820 C CA . PHE A 1 101 ? 5.977 8.670 -7.373 1.00 71.75 101 PHE A CA 1
ATOM 821 C C . PHE A 1 101 ? 4.534 9.029 -7.755 1.00 71.75 101 PHE A C 1
ATOM 823 O O . PHE A 1 101 ? 4.319 9.736 -8.739 1.00 71.75 101 PHE A O 1
ATOM 830 N N . ALA A 1 102 ? 3.546 8.596 -6.968 1.00 71.50 102 ALA A N 1
ATOM 831 C CA . ALA A 1 102 ? 2.137 8.899 -7.206 1.00 71.50 102 ALA A CA 1
ATOM 832 C C . ALA A 1 102 ? 1.820 10.394 -7.035 1.00 71.50 102 ALA A C 1
ATOM 834 O O . ALA A 1 102 ? 1.061 10.949 -7.827 1.00 71.50 102 ALA A O 1
ATOM 835 N N . VAL A 1 103 ? 2.416 11.076 -6.051 1.00 68.62 103 VAL A N 1
ATOM 836 C CA . VAL A 1 103 ? 2.293 12.533 -5.874 1.00 68.62 103 VAL A CA 1
ATOM 837 C C . VAL A 1 103 ? 2.927 13.266 -7.055 1.00 68.62 103 VAL A C 1
ATOM 839 O O . VAL A 1 103 ? 2.289 14.145 -7.629 1.00 68.62 103 VAL A O 1
ATOM 842 N N . THR A 1 104 ? 4.119 12.856 -7.493 1.00 70.62 104 THR A N 1
ATOM 843 C CA . THR A 1 104 ? 4.769 13.435 -8.676 1.00 70.62 104 THR A CA 1
ATOM 844 C C . THR A 1 104 ? 3.905 13.263 -9.925 1.00 70.62 104 THR A C 1
ATOM 846 O O . THR A 1 104 ? 3.618 14.249 -10.589 1.00 70.62 104 THR A O 1
ATOM 849 N N . LEU A 1 105 ? 3.403 12.060 -10.217 1.00 66.44 105 LEU A N 1
ATOM 850 C CA . LEU A 1 105 ? 2.519 11.806 -11.368 1.00 66.44 105 LEU A CA 1
ATOM 851 C C . LEU A 1 105 ? 1.181 12.549 -11.276 1.00 66.44 105 LEU A C 1
ATOM 853 O O . LEU A 1 105 ? 0.638 13.014 -12.275 1.00 66.44 105 LEU A O 1
ATOM 857 N N . SER A 1 106 ? 0.628 12.670 -10.076 1.00 66.38 106 SER A N 1
ATOM 858 C CA . SER A 1 106 ? -0.687 13.274 -9.877 1.00 66.38 106 SER A CA 1
ATOM 859 C C . SER A 1 106 ? -0.665 14.804 -9.873 1.00 66.38 106 SER A C 1
ATOM 861 O O . SER A 1 106 ? -1.687 15.405 -10.204 1.00 66.38 106 SER A O 1
ATOM 863 N N . LEU A 1 107 ? 0.480 15.439 -9.590 1.00 66.50 107 LEU A N 1
ATOM 864 C CA . LEU A 1 107 ? 0.706 16.868 -9.843 1.00 66.50 107 LEU A CA 1
ATOM 865 C C . LEU A 1 107 ? 0.687 17.191 -11.344 1.00 66.50 107 LEU A C 1
ATOM 867 O O . LEU A 1 107 ? 0.217 18.257 -11.724 1.00 66.50 107 LEU A O 1
ATOM 871 N N . TRP A 1 108 ? 1.119 16.258 -12.197 1.00 64.25 108 TRP A N 1
ATOM 872 C CA . TRP A 1 108 ? 1.064 16.418 -13.655 1.00 64.25 108 TRP A CA 1
ATOM 873 C C . TRP A 1 108 ? -0.355 16.297 -14.228 1.00 64.25 108 TRP A C 1
ATOM 875 O O . TRP A 1 108 ? -0.647 16.879 -15.267 1.00 64.25 108 TRP A O 1
ATOM 885 N N . ILE A 1 109 ? -1.241 15.553 -13.556 1.00 65.62 109 ILE A N 1
ATOM 886 C CA . ILE A 1 109 ? -2.605 15.246 -14.033 1.00 65.62 109 ILE A CA 1
ATOM 887 C C . ILE A 1 109 ? -3.675 16.026 -13.229 1.00 65.62 109 ILE A C 1
ATOM 889 O O . ILE A 1 109 ? -4.860 15.978 -13.542 1.00 65.62 109 ILE A O 1
ATOM 893 N N . GLY A 1 110 ? -3.280 16.773 -12.189 1.00 65.19 110 GLY A N 1
ATOM 894 C CA . GLY A 1 110 ? -4.185 17.568 -11.345 1.00 65.19 110 GLY A CA 1
ATOM 895 C C . GLY A 1 110 ? -5.043 16.752 -10.365 1.00 65.19 110 GLY A C 1
ATOM 896 O O . GLY A 1 110 ? -5.992 17.277 -9.791 1.00 65.19 110 GLY A O 1
ATOM 897 N N . LEU A 1 111 ? -4.721 15.472 -10.150 1.00 68.81 111 LEU A N 1
ATOM 898 C CA . LEU A 1 111 ? -5.519 14.536 -9.341 1.00 68.81 111 LEU A CA 1
ATOM 899 C C . LEU A 1 111 ? -4.892 14.206 -7.976 1.00 68.81 111 LEU A C 1
ATOM 901 O O . LEU A 1 111 ? -5.408 13.359 -7.249 1.00 68.81 111 LEU A O 1
ATOM 905 N N . GLY A 1 112 ? -3.792 14.864 -7.598 1.00 65.44 112 GLY A N 1
ATOM 906 C CA . GLY A 1 112 ? -3.013 14.490 -6.408 1.00 65.44 112 GLY A CA 1
ATOM 907 C C . GLY A 1 112 ? -3.734 14.642 -5.077 1.00 65.44 112 GLY A C 1
ATOM 908 O O . GLY A 1 112 ? -3.488 13.871 -4.152 1.00 65.44 112 GLY A O 1
ATOM 909 N N . LEU A 1 113 ? -4.704 15.554 -4.991 1.00 70.81 113 LEU A N 1
ATOM 910 C CA . LEU A 1 113 ? -5.524 15.721 -3.788 1.00 70.81 113 LEU A CA 1
ATOM 911 C C . LEU A 1 113 ? -6.394 14.487 -3.490 1.00 70.81 113 LEU A C 1
ATOM 913 O O . LEU A 1 113 ? -6.713 14.234 -2.329 1.00 70.81 113 LEU A O 1
ATOM 917 N N . LEU A 1 114 ? -6.722 13.674 -4.503 1.00 72.38 114 LEU A N 1
ATOM 918 C CA . LEU A 1 114 ? -7.512 12.448 -4.334 1.00 72.38 114 LEU A CA 1
ATOM 919 C C . LEU A 1 114 ? -6.729 11.317 -3.644 1.00 72.38 114 LEU A C 1
ATOM 921 O O . LEU A 1 114 ? -7.339 10.355 -3.182 1.00 72.38 114 LEU A O 1
ATOM 925 N N . LEU A 1 115 ? -5.401 11.438 -3.522 1.00 74.88 115 LEU A N 1
ATOM 926 C CA . LEU A 1 115 ? -4.558 10.484 -2.789 1.00 74.88 115 LEU A CA 1
ATOM 927 C C . LEU A 1 115 ? -4.561 10.724 -1.274 1.00 74.88 115 LEU A C 1
ATOM 929 O O . LEU A 1 115 ? -4.276 9.801 -0.506 1.00 74.88 115 LEU A O 1
ATOM 933 N N . ILE A 1 116 ? -4.900 11.938 -0.828 1.00 78.38 116 ILE A N 1
ATOM 934 C CA . ILE A 1 116 ? -4.838 12.338 0.586 1.00 78.38 116 ILE A CA 1
ATOM 935 C C . ILE A 1 116 ? -5.677 11.416 1.490 1.00 78.38 116 ILE A C 1
ATOM 937 O O . ILE A 1 116 ? -5.138 10.959 2.503 1.00 78.38 116 ILE A O 1
ATOM 941 N N . PRO A 1 117 ? -6.938 11.062 1.153 1.00 79.06 117 PRO A N 1
ATOM 942 C CA . PRO A 1 117 ? -7.731 10.149 1.979 1.00 79.06 117 PRO A CA 1
ATOM 943 C C . PRO A 1 117 ? -7.073 8.772 2.143 1.00 79.06 117 PRO A C 1
ATOM 945 O O . PRO A 1 117 ? -7.101 8.192 3.230 1.00 79.06 117 PRO A O 1
ATOM 948 N N . GLY A 1 118 ? -6.435 8.271 1.081 1.00 80.06 118 GLY A N 1
ATOM 949 C CA . GLY A 1 118 ? -5.699 7.009 1.093 1.00 80.06 118 GLY A CA 1
ATOM 950 C C . GLY A 1 118 ? -4.472 7.044 1.998 1.00 80.06 118 GLY A C 1
ATOM 951 O O . GLY A 1 118 ? -4.308 6.170 2.849 1.00 80.06 118 GLY A O 1
ATOM 952 N N . ILE A 1 119 ? -3.644 8.083 1.858 1.00 82.25 119 ILE A N 1
ATOM 953 C CA . ILE A 1 119 ? -2.428 8.283 2.666 1.00 82.25 119 ILE A CA 1
ATOM 954 C C . ILE A 1 119 ? -2.785 8.435 4.147 1.00 82.25 119 ILE A C 1
ATOM 956 O O . ILE A 1 119 ? -2.153 7.826 5.018 1.00 82.25 119 ILE A O 1
ATOM 960 N N . TRP A 1 120 ? -3.825 9.219 4.439 1.00 85.31 120 TRP A N 1
ATOM 961 C CA . TRP A 1 120 ? -4.302 9.422 5.801 1.00 85.31 120 TRP A CA 1
ATOM 962 C C . TRP A 1 120 ? -4.766 8.107 6.434 1.00 85.31 120 TRP A C 1
ATOM 964 O O . TRP A 1 120 ? -4.364 7.777 7.551 1.00 85.31 120 TRP A O 1
ATOM 974 N N . PHE A 1 121 ? -5.552 7.312 5.704 1.00 85.81 121 PHE A N 1
ATOM 975 C CA . PHE A 1 121 ? -6.034 6.030 6.206 1.00 85.81 121 PHE A CA 1
ATOM 976 C C . PHE A 1 121 ? -4.907 4.999 6.377 1.00 85.81 121 PHE A C 1
ATOM 978 O O . PHE A 1 121 ? -4.888 4.278 7.375 1.00 85.81 121 PHE A O 1
ATOM 985 N N . ALA A 1 122 ? -3.923 4.962 5.474 1.00 85.62 122 ALA A N 1
ATOM 986 C CA . ALA A 1 122 ? -2.724 4.137 5.641 1.00 85.62 122 ALA A CA 1
ATOM 987 C C . ALA A 1 122 ? -1.950 4.512 6.909 1.00 85.62 122 ALA A C 1
ATOM 989 O O . ALA A 1 122 ? -1.644 3.643 7.725 1.00 85.62 122 ALA A O 1
ATOM 990 N N . SER A 1 123 ? -1.733 5.808 7.133 1.00 87.12 123 SER A N 1
ATOM 991 C CA . SER A 1 123 ? -1.087 6.323 8.347 1.00 87.12 123 SER A CA 1
ATOM 992 C C . SER A 1 123 ? -1.863 5.944 9.613 1.00 87.12 123 SER A C 1
ATOM 994 O O . SER A 1 123 ? -1.275 5.514 10.609 1.00 87.12 123 SER A O 1
ATOM 996 N N . TYR A 1 124 ? -3.196 6.043 9.569 1.00 89.12 124 TYR A N 1
ATOM 997 C CA . TYR A 1 124 ? -4.065 5.600 10.656 1.00 89.12 124 TYR A CA 1
ATOM 998 C C . TYR A 1 124 ? -3.907 4.100 10.941 1.00 89.12 124 TYR A C 1
ATOM 1000 O O . TYR A 1 124 ? -3.748 3.719 12.102 1.00 89.12 124 TYR A O 1
ATOM 1008 N N . LEU A 1 125 ? -3.898 3.249 9.909 1.00 87.31 125 LEU A N 1
ATOM 1009 C CA . LEU A 1 125 ? -3.717 1.806 10.070 1.00 87.31 125 LEU A CA 1
ATOM 1010 C C . LEU A 1 125 ? -2.343 1.460 10.651 1.00 87.31 125 LEU A C 1
ATOM 1012 O O . LEU A 1 125 ? -2.271 0.597 11.527 1.00 87.31 125 LEU A O 1
ATOM 1016 N N . VAL A 1 126 ? -1.271 2.127 10.208 1.00 87.31 126 VAL A N 1
ATOM 1017 C CA . VAL A 1 126 ? 0.087 1.937 10.752 1.00 87.31 126 VAL A CA 1
ATOM 1018 C C . VAL A 1 126 ? 0.091 2.259 12.240 1.00 87.31 126 VAL A C 1
ATOM 1020 O O . VAL A 1 126 ? 0.472 1.423 13.061 1.00 87.31 126 VAL A O 1
ATOM 1023 N N . ARG A 1 127 ? -0.434 3.432 12.610 1.00 87.38 127 ARG A N 1
ATOM 1024 C CA . ARG A 1 127 ? -0.546 3.840 14.011 1.00 87.38 127 ARG A CA 1
ATOM 1025 C C . ARG A 1 127 ? -1.383 2.858 14.827 1.00 87.38 127 ARG A C 1
ATOM 1027 O O . ARG A 1 127 ? -0.974 2.481 15.920 1.00 87.38 127 ARG A O 1
ATOM 1034 N N . TRP A 1 128 ? -2.533 2.425 14.311 1.00 87.56 128 TRP A N 1
ATOM 1035 C CA . TRP A 1 128 ? -3.413 1.485 15.009 1.00 87.56 128 TRP A CA 1
ATOM 1036 C C . TRP A 1 128 ? -2.702 0.164 15.326 1.00 87.56 128 TRP A C 1
ATOM 1038 O O . TRP A 1 128 ? -2.811 -0.337 16.449 1.00 87.56 128 TRP A O 1
ATOM 1048 N N . HIS A 1 129 ? -1.928 -0.368 14.379 1.00 85.12 129 HIS A N 1
ATOM 1049 C CA . HIS A 1 129 ? -1.172 -1.601 14.588 1.00 85.12 129 HIS A CA 1
ATOM 1050 C C . HIS A 1 129 ? -0.017 -1.433 15.587 1.00 85.12 129 HIS A C 1
ATOM 1052 O O . HIS A 1 129 ? 0.150 -2.296 16.445 1.00 85.12 129 HIS A O 1
ATOM 1058 N N . ILE A 1 130 ? 0.730 -0.323 15.524 1.00 82.81 130 ILE A N 1
ATOM 1059 C CA . ILE A 1 130 ? 1.890 -0.073 16.402 1.00 82.81 130 ILE A CA 1
ATOM 1060 C C . ILE A 1 130 ? 1.448 0.284 17.831 1.00 82.81 130 ILE A C 1
ATOM 1062 O O . ILE A 1 130 ? 1.914 -0.295 18.807 1.00 82.81 130 ILE A O 1
ATOM 1066 N N . THR A 1 131 ? 0.515 1.225 18.000 1.00 76.12 131 THR A N 1
ATOM 1067 C CA . THR A 1 131 ? 0.128 1.729 19.335 1.00 76.12 131 THR A CA 1
ATOM 1068 C C . THR A 1 131 ? -0.589 0.679 20.177 1.00 76.12 131 THR A C 1
ATOM 1070 O O . THR A 1 131 ? -0.528 0.696 21.403 1.00 76.12 131 THR A O 1
ATOM 1073 N N . SER A 1 132 ? -1.271 -0.268 19.547 1.00 56.84 132 SER A N 1
ATOM 1074 C CA . SER A 1 132 ? -1.960 -1.320 20.283 1.00 56.84 132 SER A CA 1
ATOM 1075 C C . SER A 1 132 ? -0.993 -2.324 20.934 1.00 56.84 132 SER A C 1
ATOM 1077 O O . SER A 1 132 ? -1.449 -3.146 21.727 1.00 56.84 132 SER A O 1
ATOM 1079 N N . GLU A 1 133 ? 0.301 -2.351 20.579 1.00 50.84 133 GLU A N 1
ATOM 1080 C CA . GLU A 1 133 ? 1.321 -3.201 21.229 1.00 50.84 133 GLU A CA 1
ATOM 1081 C C . GLU A 1 133 ? 1.762 -2.653 22.591 1.00 50.84 133 GLU A C 1
ATOM 1083 O O . GLU A 1 133 ? 1.963 -3.449 23.508 1.00 50.84 133 GLU A O 1
ATOM 1088 N N . SER A 1 134 ? 1.799 -1.324 22.779 1.00 44.44 134 SER A N 1
ATOM 1089 C CA . SER A 1 134 ? 2.322 -0.724 24.022 1.00 44.44 134 SER A CA 1
ATOM 1090 C C . SER A 1 134 ? 1.553 -1.179 25.267 1.00 44.44 134 SER A C 1
ATOM 1092 O O . SER A 1 134 ? 2.141 -1.403 26.317 1.00 44.44 134 SER A O 1
ATOM 1094 N N . LYS A 1 135 ? 0.245 -1.433 25.135 1.00 46.25 135 LYS A N 1
ATOM 1095 C CA . LYS A 1 135 ? -0.589 -1.918 26.246 1.00 46.25 135 LYS A CA 1
ATOM 1096 C C . LYS A 1 135 ? -0.278 -3.348 26.700 1.00 46.25 135 LYS A C 1
ATOM 1098 O O . LYS A 1 135 ? -0.749 -3.738 27.762 1.00 46.25 135 LYS A O 1
ATOM 1103 N N . THR A 1 136 ? 0.463 -4.128 25.914 1.00 44.41 136 THR A N 1
ATOM 1104 C CA . THR A 1 136 ? 0.797 -5.525 26.252 1.00 44.41 136 THR A CA 1
ATOM 1105 C C . THR A 1 136 ? 2.166 -5.608 26.922 1.00 44.41 136 THR A C 1
ATOM 1107 O O . THR A 1 136 ? 2.331 -6.351 27.883 1.00 44.41 136 THR A O 1
ATOM 1110 N N . THR A 1 137 ? 3.127 -4.794 26.480 1.00 43.06 137 THR A N 1
ATOM 1111 C CA . THR A 1 137 ? 4.469 -4.732 27.080 1.00 43.06 137 THR A CA 1
ATOM 1112 C C . THR A 1 137 ? 4.452 -4.056 28.455 1.00 43.06 137 THR A C 1
ATOM 1114 O O . THR A 1 137 ? 5.100 -4.542 29.376 1.00 43.06 137 THR A O 1
ATOM 1117 N N . ASP A 1 138 ? 3.625 -3.020 28.645 1.00 40.91 138 ASP A N 1
ATOM 1118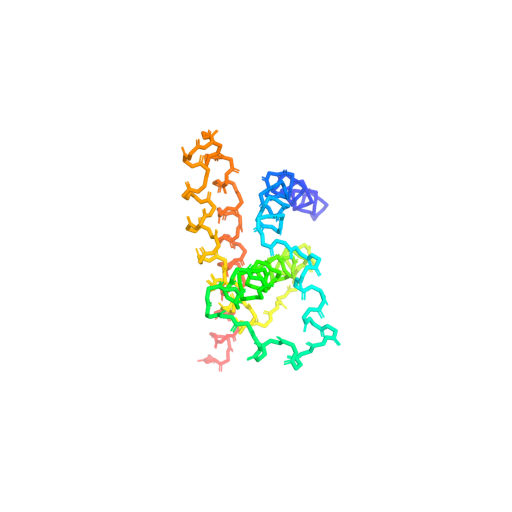 C CA . ASP A 1 138 ? 3.462 -2.347 29.947 1.00 40.91 138 ASP A CA 1
ATOM 1119 C C . ASP A 1 138 ? 2.762 -3.219 31.010 1.00 40.91 138 ASP A C 1
ATOM 1121 O O . ASP A 1 138 ? 2.827 -2.918 32.201 1.00 40.91 138 ASP A O 1
ATOM 1125 N N . ALA A 1 139 ? 2.085 -4.295 30.595 1.00 45.22 139 ALA A N 1
ATOM 1126 C CA . ALA A 1 139 ? 1.427 -5.249 31.490 1.00 45.22 139 ALA A CA 1
ATOM 1127 C C . ALA A 1 139 ? 2.333 -6.424 31.901 1.00 45.22 139 ALA A C 1
ATOM 1129 O O . ALA A 1 139 ? 2.007 -7.130 32.846 1.00 45.22 139 ALA A O 1
ATOM 1130 N N . LEU A 1 140 ? 3.451 -6.637 31.199 1.00 43.66 140 LEU A N 1
ATOM 1131 C CA . LEU A 1 140 ? 4.455 -7.660 31.523 1.00 43.66 140 LEU A CA 1
ATOM 1132 C C . LEU A 1 140 ? 5.629 -7.102 32.347 1.00 43.66 140 LEU A C 1
ATOM 1134 O O . LEU A 1 140 ? 6.472 -7.866 32.805 1.00 43.66 140 LEU A O 1
ATOM 1138 N N . LEU A 1 141 ? 5.688 -5.778 32.520 1.00 46.62 141 LEU A N 1
ATOM 1139 C CA . LEU A 1 141 ? 6.712 -5.055 33.285 1.00 46.62 141 LEU A CA 1
ATOM 1140 C C . LEU A 1 141 ? 6.174 -4.458 34.604 1.00 46.62 141 LEU A C 1
ATOM 1142 O O . LEU A 1 141 ? 6.854 -3.645 35.230 1.00 46.62 141 LEU A O 1
ATOM 1146 N N . LYS A 1 142 ? 4.964 -4.845 35.021 1.00 37.88 142 LYS A N 1
ATOM 1147 C CA . LYS A 1 142 ? 4.357 -4.542 36.326 1.00 37.88 142 LYS A CA 1
ATOM 1148 C C . LYS A 1 142 ? 4.032 -5.836 37.053 1.00 37.88 142 LYS A C 1
ATOM 1150 O O . LYS A 1 142 ? 4.099 -5.808 38.298 1.00 37.88 142 LYS A O 1
#

pLDDT: mean 76.8, std 11.44, range [37.88, 89.5]